Protein AF-A0A2E0STZ7-F1 (afdb_monomer_lite)

Secondary structure (DSSP, 8-state):
---------PPP---------HHHHHHHHHHHHHHHHHHHHHHHHHHHHTTTS-HHHHHHHHHHHHHHHHHHHHHHHHHHHHHHHHHHHHHHTTSSHHHHHHHHHHHHHHHHHHHHHHHHHHHHHHTSTTS--

Structure (mmCIF, N/CA/C/O backbone):
data_AF-A0A2E0STZ7-F1
#
_entry.id   AF-A0A2E0STZ7-F1
#
loop_
_atom_site.group_PDB
_atom_site.id
_atom_site.type_symbol
_atom_site.label_atom_id
_atom_site.label_alt_id
_atom_site.label_comp_id
_atom_site.label_asym_id
_atom_site.label_entity_id
_atom_site.label_seq_id
_atom_site.pdbx_PDB_ins_code
_atom_site.Cartn_x
_atom_site.Cartn_y
_atom_site.Cartn_z
_atom_site.occupancy
_atom_site.B_iso_or_equiv
_atom_site.auth_seq_id
_atom_site.auth_comp_id
_atom_site.auth_asym_id
_atom_site.auth_atom_id
_atom_site.pdbx_PDB_model_num
ATOM 1 N N . MET A 1 1 ? -25.255 16.193 69.851 1.00 45.78 1 MET A N 1
ATOM 2 C CA . MET A 1 1 ? -25.258 16.413 68.391 1.00 45.78 1 MET A CA 1
ATOM 3 C C . MET A 1 1 ? -23.811 16.471 67.949 1.00 45.78 1 MET A C 1
ATOM 5 O O . MET A 1 1 ? -23.177 17.501 68.111 1.00 45.78 1 MET A O 1
ATOM 9 N N . THR A 1 2 ? -23.259 15.335 67.537 1.00 49.09 2 THR A N 1
ATOM 10 C CA . THR A 1 2 ? -21.902 15.233 66.989 1.00 49.09 2 THR A CA 1
ATOM 11 C C . THR A 1 2 ? -22.043 15.066 65.489 1.00 49.09 2 THR A C 1
ATOM 13 O O . THR A 1 2 ? -22.609 14.075 65.033 1.00 49.09 2 THR A O 1
ATOM 16 N N . ASP A 1 3 ? -21.599 16.086 64.767 1.00 49.00 3 ASP A N 1
ATOM 17 C CA . ASP A 1 3 ? -21.554 16.148 63.315 1.00 49.00 3 ASP A CA 1
ATOM 18 C C . ASP A 1 3 ? -20.413 15.239 62.841 1.00 49.00 3 ASP A C 1
ATOM 20 O O . ASP A 1 3 ? -19.234 15.529 63.051 1.00 49.00 3 ASP A O 1
ATOM 24 N N . SER A 1 4 ? -20.760 14.060 62.331 1.00 54.31 4 SER A N 1
ATOM 25 C CA . SER A 1 4 ? -19.802 13.128 61.748 1.00 54.31 4 SER A CA 1
ATOM 26 C C . SER A 1 4 ? -19.547 13.553 60.310 1.00 54.31 4 SER A C 1
ATOM 28 O O . SER A 1 4 ? -20.304 13.205 59.405 1.00 54.31 4 SER A O 1
ATOM 30 N N . THR A 1 5 ? -18.471 14.311 60.118 1.00 53.88 5 THR A N 1
ATOM 31 C CA . THR A 1 5 ? -17.883 14.582 58.810 1.00 53.88 5 THR A CA 1
ATOM 32 C C . THR A 1 5 ? -17.401 13.269 58.207 1.00 53.88 5 THR A C 1
ATOM 34 O O . THR A 1 5 ? -16.317 12.762 58.495 1.00 53.88 5 THR A O 1
ATOM 37 N N . GLU A 1 6 ? -18.253 12.688 57.373 1.00 57.16 6 GLU A N 1
ATOM 38 C CA . GLU A 1 6 ? -17.912 11.576 56.505 1.00 57.16 6 GLU A CA 1
ATOM 39 C C . GLU A 1 6 ? -16.799 12.049 55.557 1.00 57.16 6 GLU A C 1
ATOM 41 O O . GLU A 1 6 ? -17.009 12.814 54.615 1.00 57.16 6 GLU A O 1
ATOM 46 N N . SER A 1 7 ? -15.564 11.672 55.887 1.00 52.03 7 SER A N 1
ATOM 47 C CA . SER A 1 7 ? -14.390 11.914 55.058 1.00 52.03 7 SER A CA 1
ATOM 48 C C . SER A 1 7 ? -14.530 11.078 53.791 1.00 52.03 7 SER A C 1
ATOM 50 O O . SER A 1 7 ? -14.231 9.885 53.769 1.00 52.03 7 SER A O 1
ATOM 52 N N . VAL A 1 8 ? -15.020 11.714 52.728 1.00 55.47 8 VAL A N 1
ATOM 53 C CA . VAL A 1 8 ? -15.008 11.158 51.377 1.00 55.47 8 VAL A CA 1
ATOM 54 C C . VAL A 1 8 ? -13.548 11.078 50.938 1.00 55.47 8 VAL A C 1
ATOM 56 O O . VAL A 1 8 ? -12.978 12.047 50.440 1.00 55.47 8 VAL A O 1
ATOM 59 N N . VAL A 1 9 ? -12.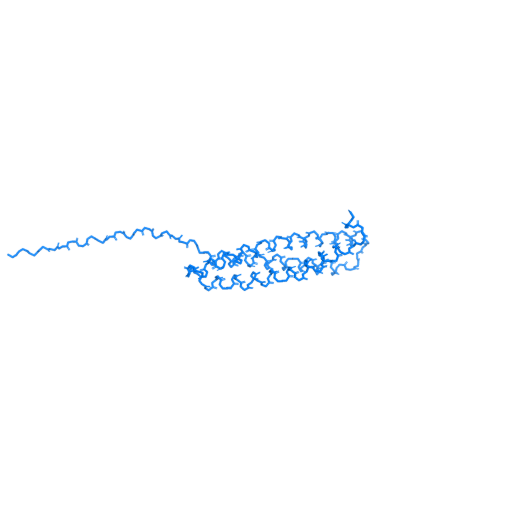915 9.928 51.165 1.00 60.50 9 VAL A N 1
ATOM 60 C CA . VAL A 1 9 ? -11.637 9.591 50.536 1.00 60.50 9 VAL A CA 1
ATOM 61 C C . VAL A 1 9 ? -11.909 9.516 49.030 1.00 60.50 9 VAL A C 1
ATOM 63 O O . VAL A 1 9 ? -12.691 8.657 48.615 1.00 60.50 9 VAL A O 1
ATOM 66 N N . PRO A 1 10 ? -11.330 10.396 48.192 1.00 50.09 10 PRO A N 1
ATOM 67 C CA . PRO A 1 10 ? -11.510 10.281 46.755 1.00 50.09 10 PRO A CA 1
ATOM 68 C C . PRO A 1 10 ? -10.905 8.947 46.317 1.00 50.09 10 PRO A C 1
ATOM 70 O O . PRO A 1 10 ? -9.713 8.698 46.507 1.00 50.09 10 PRO A O 1
ATOM 73 N N . ALA A 1 11 ? -11.752 8.067 45.781 1.00 58.97 11 ALA A N 1
ATOM 74 C CA . ALA A 1 11 ? -11.320 6.817 45.181 1.00 58.97 11 ALA A CA 1
ATOM 75 C C . ALA A 1 11 ? -10.253 7.143 44.132 1.00 58.97 11 ALA A C 1
ATOM 77 O O . ALA A 1 11 ? -10.524 7.865 43.172 1.00 58.97 11 ALA A O 1
ATOM 78 N N . ALA A 1 12 ? -9.031 6.657 44.349 1.00 55.84 12 ALA A N 1
ATOM 79 C CA . ALA A 1 12 ? -7.947 6.809 43.395 1.00 55.84 12 ALA A CA 1
ATOM 80 C C . ALA A 1 12 ? -8.416 6.260 42.041 1.00 55.84 12 ALA A C 1
ATOM 82 O O . ALA A 1 12 ? -8.731 5.072 41.934 1.00 55.84 12 ALA A O 1
ATOM 83 N N . GLU A 1 13 ? -8.505 7.132 41.030 1.00 47.88 13 GLU A N 1
ATOM 84 C CA . GLU A 1 13 ? -8.822 6.738 39.661 1.00 47.88 13 GLU A CA 1
ATOM 85 C C . GLU A 1 13 ? -7.858 5.624 39.253 1.00 47.88 13 GLU A C 1
ATOM 87 O O . GLU A 1 13 ? -6.645 5.824 39.150 1.00 47.88 13 GLU A O 1
ATOM 92 N N . ALA A 1 14 ? -8.399 4.419 39.061 1.00 54.66 14 ALA A N 1
ATOM 93 C CA . ALA A 1 14 ? -7.631 3.307 38.534 1.00 54.66 14 ALA A CA 1
ATOM 94 C C . ALA A 1 14 ? -6.961 3.773 37.232 1.00 54.66 14 ALA A C 1
ATOM 96 O O . ALA A 1 14 ? -7.638 4.402 36.410 1.00 54.66 14 ALA A O 1
ATOM 97 N N . PRO A 1 15 ? -5.660 3.489 37.017 1.00 49.72 15 PRO A N 1
ATOM 98 C CA . PRO A 1 15 ? -4.960 3.935 35.825 1.00 49.72 15 PRO A CA 1
ATOM 99 C C . PRO A 1 15 ? -5.729 3.422 34.615 1.00 49.72 15 PRO A C 1
ATOM 101 O O . PRO A 1 15 ? -5.770 2.218 34.342 1.00 49.72 15 PRO A O 1
ATOM 104 N N . THR A 1 16 ? -6.387 4.340 33.908 1.00 47.44 16 THR A N 1
ATOM 105 C CA . THR A 1 16 ? -7.094 4.023 32.678 1.00 47.44 16 THR A CA 1
ATOM 106 C C . THR A 1 16 ? -6.038 3.450 31.745 1.00 47.44 16 THR A C 1
ATOM 108 O O . THR A 1 16 ? -5.097 4.131 31.335 1.00 47.44 16 THR A O 1
ATOM 111 N N . ARG A 1 17 ? -6.111 2.138 31.479 1.00 49.75 17 ARG A N 1
ATOM 112 C CA . ARG A 1 17 ? -5.276 1.489 30.465 1.00 49.75 17 ARG A CA 1
ATOM 113 C C . ARG A 1 17 ? -5.454 2.319 29.202 1.00 49.75 17 ARG A C 1
ATOM 115 O O . ARG A 1 17 ? -6.507 2.231 28.576 1.00 49.75 17 ARG A O 1
ATOM 122 N N . LYS A 1 18 ? -4.449 3.132 28.852 1.00 49.62 18 LYS A N 1
ATOM 123 C CA . LYS A 1 18 ? -4.369 3.855 27.580 1.00 49.62 18 LYS A CA 1
ATOM 124 C C . LYS A 1 18 ? -4.583 2.814 26.488 1.00 49.62 18 LYS A C 1
ATOM 126 O O . LYS A 1 18 ? -3.656 2.079 26.144 1.00 49.62 18 LYS A O 1
ATOM 131 N N . ARG A 1 19 ? -5.816 2.703 25.986 1.00 55.78 19 ARG A N 1
ATOM 132 C CA . ARG A 1 19 ? -6.136 1.945 24.781 1.00 55.78 19 ARG A CA 1
ATOM 133 C C . ARG A 1 19 ? -5.366 2.658 23.679 1.00 55.78 19 ARG A C 1
ATOM 135 O O . ARG A 1 19 ? -5.754 3.737 23.243 1.00 55.78 19 ARG A O 1
ATOM 142 N N . ARG A 1 20 ? -4.173 2.131 23.382 1.00 59.72 20 ARG A N 1
ATOM 143 C CA . ARG A 1 20 ? -3.218 2.695 22.423 1.00 59.72 20 ARG A CA 1
ATOM 144 C C . ARG A 1 20 ? -3.984 3.015 21.142 1.00 59.72 20 ARG A C 1
ATOM 146 O O . ARG A 1 20 ? -4.771 2.185 20.702 1.00 59.72 20 ARG A O 1
ATOM 153 N N . GLY A 1 21 ? -3.821 4.232 20.626 1.00 76.81 21 GLY A N 1
ATOM 154 C CA . GLY A 1 21 ? -4.674 4.815 19.590 1.00 76.81 21 GLY A CA 1
ATOM 155 C C . GLY A 1 21 ? -4.667 4.030 18.280 1.00 76.81 21 GLY A C 1
ATOM 156 O O . GLY A 1 21 ? -3.944 4.391 17.359 1.00 76.81 21 GLY A O 1
ATOM 157 N N . LEU A 1 22 ? -5.504 2.994 18.194 1.00 79.75 22 LEU A N 1
ATOM 158 C CA . LEU A 1 22 ? -5.637 2.107 17.036 1.00 79.75 22 LEU A CA 1
ATOM 159 C C . LEU A 1 22 ? -5.938 2.889 15.752 1.00 79.75 22 LEU A C 1
ATOM 161 O O . LEU A 1 22 ? -5.317 2.622 14.729 1.00 79.75 22 LEU A O 1
ATOM 165 N N . GLY A 1 23 ? -6.806 3.907 15.826 1.00 78.56 23 GLY A N 1
ATOM 166 C CA . GLY A 1 23 ? -7.095 4.783 14.688 1.00 78.56 23 GLY A CA 1
ATOM 167 C C . GLY A 1 23 ? -5.896 5.620 14.227 1.00 78.56 23 GLY A C 1
ATOM 168 O O . GLY A 1 23 ? -5.766 5.908 13.045 1.00 78.56 23 GLY A O 1
ATOM 169 N N . ILE A 1 24 ? -4.982 5.987 15.131 1.00 85.50 24 ILE A N 1
ATOM 170 C CA . ILE A 1 24 ? -3.742 6.687 14.756 1.00 85.50 24 ILE A CA 1
ATOM 171 C C . ILE A 1 24 ? -2.773 5.698 14.104 1.00 85.50 24 ILE A C 1
ATOM 173 O O . ILE A 1 24 ? -2.166 6.016 13.088 1.00 85.50 24 ILE A O 1
ATOM 177 N N . THR A 1 25 ? -2.641 4.488 14.652 1.00 86.56 25 THR A N 1
ATOM 178 C CA . THR A 1 25 ? -1.776 3.453 14.071 1.00 86.56 25 THR A CA 1
ATOM 179 C C . THR A 1 25 ? -2.230 3.061 12.667 1.00 86.56 25 THR A C 1
ATOM 181 O O . THR A 1 25 ? -1.388 2.957 11.779 1.00 86.56 25 THR A O 1
ATOM 184 N N . SER A 1 26 ? -3.538 2.903 12.435 1.00 88.88 26 SER A N 1
ATOM 185 C CA . SER A 1 26 ? -4.057 2.627 11.092 1.00 88.88 26 SER A CA 1
ATOM 186 C C . SER A 1 26 ? -3.749 3.762 10.116 1.00 88.88 26 SER A C 1
ATOM 188 O O . SER A 1 26 ? -3.291 3.501 9.006 1.00 88.88 26 SER A O 1
ATOM 190 N N . LEU A 1 27 ? -3.923 5.017 10.539 1.00 87.25 27 LEU A N 1
ATOM 191 C CA . LEU A 1 27 ? -3.588 6.184 9.727 1.00 87.25 27 LEU A CA 1
ATOM 192 C C . LEU A 1 27 ? -2.099 6.225 9.362 1.00 87.25 27 LEU A C 1
ATOM 194 O O . LEU A 1 27 ? -1.764 6.435 8.201 1.00 87.25 27 LEU A O 1
ATOM 198 N N . VAL A 1 28 ? -1.207 5.994 10.329 1.00 90.19 28 VAL A N 1
ATOM 199 C CA . VAL A 1 28 ? 0.245 5.981 10.089 1.00 90.19 28 VAL A CA 1
ATOM 200 C C . VAL A 1 28 ? 0.622 4.900 9.080 1.00 90.19 28 VAL A C 1
ATOM 202 O O . VAL A 1 28 ? 1.385 5.174 8.159 1.00 90.19 28 VAL A O 1
ATOM 205 N N . LEU A 1 29 ? 0.068 3.692 9.209 1.00 90.19 29 LEU A N 1
ATOM 206 C CA . LEU A 1 29 ? 0.334 2.609 8.260 1.00 90.19 29 LEU A CA 1
ATOM 207 C C . LEU A 1 29 ? -0.184 2.934 6.854 1.00 90.19 29 LEU A C 1
ATOM 209 O O . LEU A 1 29 ? 0.512 2.667 5.879 1.00 90.19 29 LEU A O 1
ATOM 213 N N . ALA A 1 30 ? -1.359 3.559 6.746 1.00 87.50 30 ALA A N 1
ATOM 214 C CA . ALA A 1 30 ? -1.891 3.997 5.460 1.00 87.50 30 ALA A CA 1
ATOM 215 C C . ALA A 1 30 ? -1.005 5.077 4.813 1.00 87.50 30 ALA A C 1
ATOM 217 O O . ALA A 1 30 ? -0.724 5.005 3.621 1.00 87.50 30 ALA A O 1
ATOM 218 N N . ILE A 1 31 ? -0.504 6.038 5.599 1.00 90.25 31 ILE A N 1
ATOM 219 C CA . ILE A 1 31 ? 0.442 7.056 5.118 1.00 90.25 31 ILE A CA 1
ATOM 220 C C . ILE A 1 31 ? 1.751 6.406 4.660 1.00 90.25 31 ILE A C 1
ATOM 222 O O . ILE A 1 31 ? 2.254 6.754 3.597 1.00 90.25 31 ILE A O 1
ATOM 226 N N . LEU A 1 32 ? 2.296 5.453 5.421 1.00 90.88 32 LEU A N 1
ATOM 227 C CA . LEU A 1 32 ? 3.515 4.736 5.032 1.00 90.88 32 LEU A CA 1
ATOM 228 C C . LEU A 1 32 ? 3.341 3.984 3.709 1.00 90.88 32 LEU A C 1
ATOM 230 O O . LEU A 1 32 ? 4.252 4.007 2.886 1.00 90.88 32 LEU A O 1
ATOM 234 N N . ALA A 1 33 ? 2.176 3.373 3.483 1.00 89.12 33 ALA A N 1
ATOM 235 C CA . ALA A 1 33 ? 1.871 2.719 2.215 1.00 89.12 33 ALA A CA 1
ATOM 236 C C . ALA A 1 33 ? 1.863 3.727 1.048 1.00 89.12 33 ALA A C 1
ATOM 238 O O . ALA A 1 33 ? 2.541 3.511 0.048 1.00 89.12 33 ALA A O 1
ATOM 239 N N . VAL A 1 34 ? 1.207 4.882 1.219 1.00 90.94 34 VAL A N 1
ATOM 240 C CA . VAL A 1 34 ? 1.198 5.965 0.214 1.00 90.94 34 VAL A CA 1
ATOM 241 C C . VAL A 1 34 ? 2.603 6.525 -0.043 1.00 90.94 34 VAL A C 1
ATOM 243 O O . VAL A 1 34 ? 2.956 6.831 -1.180 1.00 90.94 34 VAL A O 1
ATOM 246 N N . LEU A 1 35 ? 3.428 6.663 0.996 1.00 90.69 35 LEU A N 1
ATOM 247 C CA . LEU A 1 35 ? 4.813 7.114 0.844 1.00 90.69 35 LEU A CA 1
ATOM 248 C C . LEU A 1 35 ? 5.662 6.101 0.066 1.00 90.69 35 LEU A C 1
ATOM 250 O O . LEU A 1 35 ? 6.504 6.515 -0.728 1.00 90.69 35 LEU A O 1
ATOM 254 N N . GLY A 1 36 ? 5.426 4.800 0.251 1.00 86.81 36 GLY A N 1
ATOM 255 C CA . GLY A 1 36 ? 6.052 3.749 -0.556 1.00 86.81 36 GLY A CA 1
ATOM 256 C C . GLY A 1 36 ? 5.726 3.888 -2.047 1.00 86.81 36 GLY A C 1
ATOM 257 O O . GLY A 1 36 ? 6.632 3.850 -2.886 1.00 86.81 36 GLY A O 1
ATOM 258 N N . ASP A 1 37 ? 4.459 4.149 -2.374 1.00 86.19 37 ASP A N 1
ATOM 259 C CA . ASP A 1 37 ? 4.028 4.415 -3.753 1.00 86.19 37 ASP A CA 1
ATOM 260 C C . ASP A 1 37 ? 4.706 5.665 -4.316 1.00 86.19 37 ASP A C 1
ATOM 262 O O . ASP A 1 37 ? 5.232 5.651 -5.430 1.00 86.19 37 ASP A O 1
ATOM 266 N N . LEU A 1 38 ? 4.767 6.740 -3.526 1.00 88.31 38 LEU A N 1
ATOM 267 C CA . LEU A 1 38 ? 5.399 7.986 -3.945 1.00 88.31 38 LEU A CA 1
ATOM 268 C C . LEU A 1 38 ? 6.893 7.802 -4.242 1.00 88.31 38 LEU A C 1
ATOM 270 O O . LEU A 1 38 ? 7.371 8.294 -5.261 1.00 88.31 38 LEU A O 1
ATOM 274 N N . ILE A 1 39 ? 7.624 7.065 -3.399 1.00 86.44 39 ILE A N 1
ATOM 275 C CA . ILE A 1 39 ? 9.040 6.740 -3.640 1.00 86.44 39 ILE A CA 1
ATOM 276 C C . ILE A 1 39 ? 9.195 6.000 -4.971 1.00 86.44 39 ILE A C 1
ATOM 278 O O . ILE A 1 39 ? 10.080 6.332 -5.758 1.00 86.44 39 ILE A O 1
ATOM 282 N N . THR A 1 40 ? 8.312 5.044 -5.252 1.00 85.88 40 THR A N 1
ATOM 283 C CA . THR A 1 40 ? 8.328 4.278 -6.505 1.00 85.88 40 THR A CA 1
ATOM 284 C C . THR A 1 40 ? 8.088 5.169 -7.717 1.00 85.88 40 THR A C 1
ATOM 286 O O . THR A 1 40 ? 8.786 5.037 -8.720 1.00 85.88 40 THR A O 1
ATOM 289 N N . ILE A 1 41 ? 7.157 6.123 -7.618 1.00 85.44 41 ILE A N 1
ATOM 290 C CA . ILE A 1 41 ? 6.903 7.118 -8.667 1.00 85.44 41 ILE A CA 1
ATOM 291 C C . ILE A 1 41 ? 8.141 7.990 -8.895 1.00 85.44 41 ILE A C 1
ATOM 293 O O . ILE A 1 41 ? 8.528 8.210 -10.041 1.00 85.44 41 ILE A O 1
ATOM 297 N N . VAL A 1 42 ? 8.797 8.460 -7.828 1.00 86.31 42 VAL A N 1
ATOM 298 C CA . VAL A 1 42 ? 10.031 9.249 -7.958 1.00 86.31 42 VAL A CA 1
ATOM 299 C C . VAL A 1 42 ? 11.128 8.432 -8.638 1.00 86.31 42 VAL A C 1
ATOM 301 O O . VAL A 1 42 ? 11.738 8.930 -9.579 1.00 86.31 42 VAL A O 1
ATOM 304 N N . VAL A 1 43 ? 11.341 7.177 -8.223 1.00 83.31 43 VAL A N 1
ATOM 305 C CA . VAL A 1 43 ? 12.323 6.271 -8.8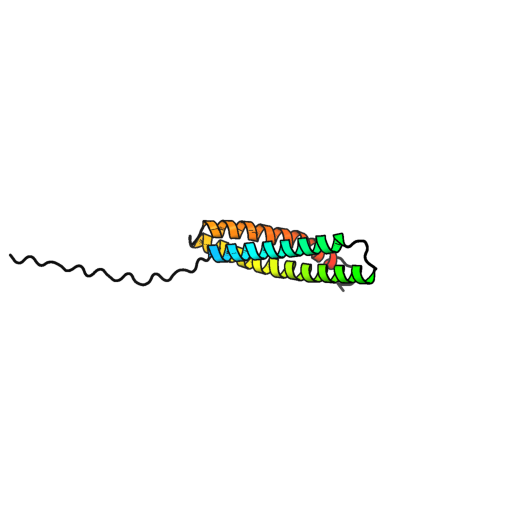47 1.00 83.31 43 VAL A CA 1
ATOM 306 C C . VAL A 1 43 ? 11.989 6.029 -10.320 1.00 83.31 43 VAL A C 1
ATOM 308 O O . VAL A 1 43 ? 12.896 5.992 -11.149 1.00 83.31 43 VAL A O 1
ATOM 311 N N . ALA A 1 44 ? 10.705 5.913 -10.672 1.00 81.25 44 ALA A N 1
ATOM 312 C CA . ALA A 1 44 ? 10.268 5.808 -12.061 1.00 81.25 44 ALA A CA 1
ATOM 313 C C . ALA A 1 44 ? 10.707 7.039 -12.860 1.00 81.25 44 ALA A C 1
ATOM 315 O O . ALA A 1 44 ? 11.407 6.919 -13.863 1.00 81.25 44 ALA A O 1
ATOM 316 N N . ILE A 1 45 ? 10.331 8.232 -12.390 1.00 82.75 45 ILE A N 1
ATOM 317 C CA . ILE A 1 45 ? 10.592 9.496 -13.084 1.00 82.75 45 ILE A CA 1
ATOM 318 C C . ILE A 1 45 ? 12.094 9.723 -13.245 1.00 82.75 45 ILE A C 1
ATOM 320 O O . ILE A 1 45 ? 12.527 10.096 -14.330 1.00 82.75 45 ILE A O 1
ATOM 324 N N . THR A 1 46 ? 12.900 9.482 -12.209 1.00 80.94 46 THR A N 1
ATOM 325 C CA . THR A 1 46 ? 14.356 9.660 -12.297 1.00 80.94 46 THR A CA 1
ATOM 326 C C . THR A 1 46 ? 15.003 8.645 -13.237 1.00 80.94 46 THR A C 1
ATOM 328 O O . THR A 1 46 ? 15.918 9.003 -13.981 1.00 80.94 46 THR A O 1
ATOM 331 N N . SER A 1 47 ? 14.492 7.411 -13.278 1.00 73.38 47 SER A N 1
ATOM 332 C CA . SER A 1 47 ? 14.960 6.386 -14.217 1.00 73.38 47 SER A CA 1
ATOM 333 C C . SER A 1 47 ? 14.663 6.776 -15.668 1.00 73.38 47 SER A C 1
ATOM 335 O O . SER A 1 47 ? 15.534 6.649 -16.523 1.00 73.38 47 SER A O 1
ATOM 337 N N . PHE A 1 48 ? 13.474 7.323 -15.943 1.00 69.00 48 PHE A N 1
ATOM 338 C CA . PHE A 1 48 ? 13.094 7.788 -17.281 1.00 69.00 48 PHE A CA 1
ATOM 339 C C . PHE A 1 48 ? 13.730 9.133 -17.660 1.00 69.00 48 PHE A C 1
ATOM 341 O O . PHE A 1 48 ? 14.079 9.333 -18.811 1.00 69.00 48 PHE A O 1
ATOM 348 N N . ALA A 1 49 ? 13.967 10.060 -16.732 1.00 71.62 49 ALA A N 1
ATOM 349 C CA . ALA A 1 49 ? 14.657 11.319 -17.043 1.00 71.62 49 ALA A CA 1
ATOM 350 C C . ALA A 1 49 ? 16.102 11.107 -17.544 1.00 71.62 49 ALA A C 1
ATOM 352 O O . ALA A 1 49 ? 16.688 11.998 -18.153 1.00 71.62 49 ALA A O 1
ATOM 353 N N . SER A 1 50 ? 16.658 9.914 -17.331 1.00 65.31 50 SER A N 1
ATOM 354 C CA . SER A 1 50 ? 18.015 9.523 -17.713 1.00 65.31 50 SER A CA 1
ATOM 355 C C . SER A 1 50 ? 18.106 8.951 -19.142 1.00 65.31 50 SER A C 1
ATOM 357 O O . SER A 1 50 ? 18.964 8.117 -19.401 1.00 65.31 50 SER A O 1
ATOM 359 N N . PHE A 1 51 ? 17.234 9.346 -20.078 1.00 59.09 51 PHE A N 1
ATOM 360 C CA . PHE A 1 51 ? 17.074 8.691 -21.395 1.00 59.09 51 PHE A CA 1
ATOM 361 C C . PHE A 1 51 ? 18.281 8.756 -22.360 1.00 59.09 51 PHE A C 1
ATOM 363 O O . PHE A 1 51 ? 18.209 8.167 -23.434 1.00 59.09 51 PHE A O 1
ATOM 370 N N . ASP A 1 52 ? 19.383 9.409 -21.987 1.00 66.38 52 ASP A N 1
ATOM 371 C CA . ASP A 1 52 ? 20.613 9.525 -22.795 1.00 66.38 52 ASP A CA 1
ATOM 372 C C . ASP A 1 52 ? 21.747 8.607 -22.286 1.00 66.38 52 ASP A C 1
ATOM 374 O O . ASP A 1 52 ? 22.928 8.942 -22.314 1.00 66.38 52 ASP A O 1
ATOM 378 N N . GLN A 1 53 ? 21.380 7.463 -21.707 1.00 66.44 53 GLN A N 1
ATOM 379 C CA . GLN A 1 53 ? 22.303 6.511 -21.084 1.00 66.44 53 GLN A CA 1
ATOM 380 C C . GLN A 1 53 ? 22.587 5.318 -22.007 1.00 66.44 53 GLN A C 1
ATOM 382 O O . GLN A 1 53 ? 21.694 4.833 -22.705 1.00 66.44 53 GLN A O 1
ATOM 387 N N . ASP A 1 54 ? 23.811 4.784 -21.943 1.00 80.94 54 ASP A N 1
ATOM 388 C CA . ASP A 1 54 ? 24.181 3.535 -22.617 1.00 80.94 54 ASP A CA 1
ATOM 389 C C . ASP A 1 54 ? 23.240 2.377 -22.230 1.00 80.94 54 ASP A C 1
ATOM 391 O O . ASP A 1 54 ? 22.742 2.303 -21.100 1.00 80.94 54 ASP A O 1
ATOM 395 N N . LEU A 1 55 ? 23.048 1.419 -23.150 1.00 74.88 55 LEU A N 1
ATOM 396 C CA . LEU A 1 55 ? 22.151 0.260 -22.985 1.00 74.88 55 LEU A CA 1
ATOM 397 C C . LEU A 1 55 ? 22.330 -0.453 -21.633 1.00 74.88 55 LEU A C 1
ATOM 399 O O . LEU A 1 55 ? 21.347 -0.795 -20.981 1.00 74.88 55 LEU A O 1
ATOM 403 N N . THR A 1 56 ? 23.571 -0.641 -21.179 1.00 79.44 56 THR A N 1
ATOM 404 C CA . THR A 1 56 ? 23.885 -1.293 -19.896 1.00 79.44 56 THR A CA 1
ATOM 405 C C . THR A 1 56 ? 23.305 -0.535 -18.702 1.00 79.44 56 THR A C 1
ATOM 407 O O . THR A 1 56 ? 22.738 -1.147 -17.795 1.00 79.44 56 THR A O 1
ATOM 410 N N . THR A 1 57 ? 23.401 0.794 -18.702 1.00 78.50 57 THR A N 1
ATOM 411 C CA . THR A 1 57 ? 22.875 1.626 -17.617 1.00 78.50 57 THR A CA 1
ATOM 412 C C . THR A 1 57 ? 21.354 1.715 -17.686 1.00 78.50 57 THR A C 1
ATOM 414 O O . THR A 1 57 ? 20.697 1.654 -16.648 1.00 78.50 57 THR A O 1
ATOM 417 N N . ALA A 1 58 ? 20.775 1.750 -18.890 1.00 74.94 58 ALA A N 1
ATOM 418 C CA . ALA A 1 58 ? 19.327 1.698 -19.081 1.00 74.94 58 ALA A CA 1
ATOM 419 C C . ALA A 1 58 ? 18.714 0.395 -18.528 1.00 74.94 58 ALA A C 1
ATOM 421 O O . ALA A 1 58 ? 17.730 0.441 -17.787 1.00 74.94 58 ALA A O 1
ATOM 422 N N . PHE A 1 59 ? 19.323 -0.766 -18.803 1.00 79.12 59 PHE A N 1
ATOM 423 C CA . PHE A 1 59 ? 18.888 -2.043 -18.219 1.00 79.12 59 PHE A CA 1
ATOM 424 C C . PHE A 1 59 ? 19.088 -2.095 -16.700 1.00 79.12 59 PHE A C 1
ATOM 426 O O . PHE A 1 59 ? 18.230 -2.621 -15.990 1.00 79.12 59 PHE A O 1
ATOM 433 N N . GLY A 1 60 ? 20.182 -1.524 -16.187 1.00 81.25 60 GLY A N 1
ATOM 434 C CA . GLY A 1 60 ? 20.425 -1.409 -14.748 1.00 81.25 60 GLY A CA 1
ATOM 435 C C . GLY A 1 60 ? 19.351 -0.582 -14.034 1.00 81.25 60 GLY A C 1
ATOM 436 O O . GLY A 1 60 ? 18.787 -1.034 -13.039 1.00 81.25 60 GLY A O 1
ATOM 437 N N . LEU A 1 61 ? 19.008 0.593 -14.571 1.00 79.50 61 LEU A N 1
ATOM 438 C CA . LEU A 1 61 ? 17.947 1.455 -14.039 1.00 79.50 61 LEU A CA 1
ATOM 439 C C . LEU A 1 61 ? 16.574 0.783 -14.120 1.00 79.50 61 LEU A C 1
ATOM 441 O O . LEU A 1 61 ? 15.808 0.844 -13.160 1.00 79.50 61 LEU A O 1
ATOM 445 N N . LEU A 1 62 ? 16.285 0.073 -15.214 1.00 80.88 62 LEU A N 1
ATOM 446 C CA . LEU A 1 62 ? 15.054 -0.704 -15.343 1.00 80.88 62 LEU A CA 1
ATOM 447 C C . LEU A 1 62 ? 14.967 -1.810 -14.281 1.00 80.88 62 LEU A C 1
ATOM 449 O O . LEU A 1 62 ? 13.916 -1.990 -13.672 1.00 80.88 62 LEU A O 1
ATOM 453 N N . ALA A 1 63 ? 16.061 -2.525 -14.008 1.00 81.69 63 ALA A N 1
ATOM 454 C CA . ALA A 1 63 ? 16.097 -3.554 -12.968 1.00 81.69 63 ALA A CA 1
ATOM 455 C C . ALA A 1 63 ? 15.907 -2.964 -11.556 1.00 81.69 63 ALA A C 1
ATOM 457 O O . ALA A 1 63 ? 15.193 -3.540 -10.729 1.00 81.69 63 ALA A O 1
ATOM 458 N N . VAL A 1 64 ? 16.490 -1.793 -11.281 1.00 83.50 64 VAL A N 1
ATOM 459 C CA . VAL A 1 64 ? 16.264 -1.056 -10.025 1.00 83.50 64 VAL A CA 1
ATOM 460 C C . VAL A 1 64 ? 14.804 -0.623 -9.911 1.00 83.50 64 VAL A C 1
ATOM 462 O O . VAL A 1 64 ? 14.172 -0.862 -8.887 1.00 83.50 64 VAL A O 1
ATOM 465 N N . PHE A 1 65 ? 14.231 -0.058 -10.971 1.00 82.88 65 PHE A N 1
ATOM 466 C CA . PHE A 1 65 ? 12.827 0.335 -10.994 1.00 82.88 65 PHE A CA 1
ATOM 467 C C . PHE A 1 65 ? 11.889 -0.857 -10.755 1.00 82.88 65 PHE A C 1
ATOM 469 O O . PHE A 1 65 ? 10.999 -0.776 -9.912 1.00 82.88 65 PHE A O 1
ATOM 476 N N . LEU A 1 66 ? 12.117 -1.984 -11.434 1.00 83.06 66 LEU A N 1
ATOM 477 C CA . LEU A 1 66 ? 11.303 -3.190 -11.272 1.00 83.06 66 LEU A CA 1
ATOM 478 C C . LEU A 1 66 ? 11.425 -3.793 -9.867 1.00 83.06 66 LEU A C 1
ATOM 480 O O . LEU A 1 66 ? 10.424 -4.239 -9.312 1.00 83.06 66 LEU A O 1
ATOM 484 N N . SER A 1 67 ? 12.619 -3.791 -9.271 1.00 83.19 67 SER A N 1
ATOM 485 C CA . SER A 1 67 ? 12.831 -4.329 -7.920 1.00 83.19 67 SER A CA 1
ATOM 486 C C . SER A 1 67 ? 12.237 -3.435 -6.831 1.00 83.19 67 SER A C 1
ATOM 488 O O . SER A 1 67 ? 11.497 -3.929 -5.979 1.00 83.19 67 SER A O 1
ATOM 490 N N . VAL A 1 68 ? 12.487 -2.123 -6.877 1.00 83.94 68 VAL A N 1
ATOM 491 C CA . VAL A 1 68 ? 11.880 -1.152 -5.951 1.00 83.94 68 VAL A CA 1
ATOM 492 C C . VAL A 1 68 ? 10.363 -1.152 -6.113 1.00 83.94 68 VAL A C 1
ATOM 494 O O . VAL A 1 68 ? 9.646 -1.221 -5.117 1.00 83.94 68 VAL A O 1
ATOM 497 N N . GLY A 1 69 ? 9.883 -1.165 -7.359 1.00 82.00 69 GLY A N 1
ATOM 498 C CA . GLY A 1 69 ? 8.466 -1.252 -7.681 1.00 82.00 69 GLY A CA 1
ATOM 499 C C . GLY A 1 69 ? 7.823 -2.514 -7.123 1.00 82.00 69 GLY A C 1
ATOM 500 O O . GLY A 1 69 ? 6.812 -2.414 -6.443 1.00 82.00 69 GLY A O 1
ATOM 501 N N . ALA A 1 70 ? 8.422 -3.692 -7.308 1.00 82.25 70 ALA A N 1
ATOM 502 C CA . ALA A 1 70 ? 7.889 -4.939 -6.759 1.00 82.25 70 ALA A CA 1
ATOM 503 C C . ALA A 1 70 ? 7.826 -4.934 -5.220 1.00 82.25 70 ALA A C 1
ATOM 505 O O . ALA A 1 70 ? 6.839 -5.395 -4.643 1.00 82.25 70 ALA A O 1
ATOM 506 N N . ILE A 1 71 ? 8.849 -4.392 -4.549 1.00 85.00 71 ILE A N 1
ATOM 507 C CA . ILE A 1 71 ? 8.884 -4.290 -3.082 1.00 85.00 71 ILE A CA 1
ATOM 508 C C . ILE A 1 71 ? 7.817 -3.320 -2.580 1.00 85.00 71 ILE A C 1
ATOM 510 O O . ILE A 1 71 ? 7.092 -3.653 -1.643 1.00 85.00 71 ILE A O 1
ATOM 514 N N . ALA A 1 72 ? 7.708 -2.139 -3.188 1.00 85.81 72 ALA A N 1
ATOM 515 C CA . ALA A 1 72 ? 6.701 -1.157 -2.816 1.00 85.81 72 ALA A CA 1
ATOM 516 C C . ALA A 1 72 ? 5.291 -1.688 -3.063 1.00 85.81 72 ALA A C 1
ATOM 518 O O . ALA A 1 72 ? 4.419 -1.493 -2.229 1.00 85.81 72 ALA A O 1
ATOM 519 N N . LEU A 1 73 ? 5.101 -2.448 -4.140 1.00 83.56 73 LEU A N 1
ATOM 520 C CA . LEU A 1 73 ? 3.811 -3.007 -4.499 1.00 83.56 73 LEU A CA 1
ATOM 521 C C . LEU A 1 73 ? 3.387 -4.114 -3.512 1.00 83.56 73 LEU A C 1
ATOM 523 O O . LEU A 1 73 ? 2.297 -4.095 -2.948 1.00 83.56 73 LEU A O 1
ATOM 527 N N . ILE A 1 74 ? 4.260 -5.073 -3.202 1.00 85.56 74 ILE A N 1
ATOM 528 C CA . ILE A 1 74 ? 3.917 -6.133 -2.237 1.00 85.56 74 ILE A CA 1
ATOM 529 C C . ILE A 1 74 ? 3.861 -5.576 -0.805 1.00 85.56 74 ILE A C 1
ATOM 531 O O . ILE A 1 74 ? 2.913 -5.839 -0.062 1.00 85.56 74 ILE A O 1
ATOM 535 N N . GLY A 1 75 ? 4.863 -4.791 -0.406 1.00 86.06 75 GLY A N 1
ATOM 536 C CA . GLY A 1 75 ? 4.958 -4.206 0.930 1.00 86.06 75 GLY A CA 1
ATOM 537 C C . GLY A 1 75 ? 3.855 -3.186 1.208 1.00 86.06 75 GLY A C 1
ATOM 538 O O . GLY A 1 75 ? 3.245 -3.222 2.278 1.00 86.06 75 GLY A O 1
ATOM 539 N N . GLY A 1 76 ? 3.554 -2.325 0.235 1.00 86.56 76 GLY A N 1
ATOM 540 C CA . GLY A 1 76 ? 2.475 -1.340 0.274 1.00 86.56 76 GLY A CA 1
ATOM 541 C C . GLY A 1 76 ? 1.107 -1.999 0.395 1.00 86.56 76 GLY A C 1
ATOM 542 O O . GLY A 1 76 ? 0.327 -1.601 1.259 1.00 86.56 76 GLY A O 1
ATOM 543 N N . LEU A 1 77 ? 0.850 -3.076 -0.357 1.00 89.19 77 LEU A N 1
ATOM 544 C CA . LEU A 1 77 ? -0.390 -3.848 -0.240 1.00 89.19 77 LEU A CA 1
ATOM 545 C C . LEU A 1 77 ? -0.563 -4.472 1.154 1.00 89.19 77 LEU A C 1
ATOM 547 O O . LEU A 1 77 ? -1.654 -4.410 1.722 1.00 89.19 77 LEU A O 1
ATOM 551 N N . ILE A 1 78 ? 0.499 -5.043 1.733 1.00 90.19 78 ILE A N 1
ATOM 552 C CA . ILE A 1 78 ? 0.455 -5.622 3.087 1.00 90.19 78 ILE A CA 1
ATOM 553 C C . ILE A 1 78 ? 0.197 -4.528 4.132 1.00 90.19 78 ILE A C 1
ATOM 555 O O . ILE A 1 78 ? -0.691 -4.674 4.975 1.00 90.19 78 ILE A O 1
ATOM 559 N N . LEU A 1 79 ? 0.941 -3.419 4.067 1.00 90.38 79 LEU A N 1
ATOM 560 C CA . LEU A 1 79 ? 0.777 -2.271 4.963 1.00 90.38 79 LEU A CA 1
ATOM 561 C C . LEU A 1 79 ? -0.637 -1.690 4.875 1.00 90.38 79 LEU A C 1
ATOM 563 O O . LEU A 1 79 ? -1.271 -1.465 5.907 1.00 90.38 79 LEU A O 1
ATOM 567 N N . ALA A 1 80 ? -1.151 -1.502 3.659 1.00 87.62 80 ALA A N 1
ATOM 568 C CA . ALA A 1 80 ? -2.500 -1.017 3.419 1.00 87.62 80 ALA A CA 1
ATOM 569 C C . ALA A 1 80 ? -3.557 -2.010 3.926 1.00 87.62 80 ALA A C 1
ATOM 571 O O . ALA A 1 80 ? -4.512 -1.598 4.577 1.00 87.62 80 ALA A O 1
ATOM 572 N N . GLY A 1 81 ? -3.366 -3.317 3.734 1.00 89.81 81 GLY A N 1
ATOM 573 C CA . GLY A 1 81 ? -4.259 -4.344 4.276 1.00 89.81 81 GLY A CA 1
ATOM 574 C C . GLY A 1 81 ? -4.345 -4.308 5.806 1.00 89.81 81 GLY A C 1
ATOM 575 O O . GLY A 1 81 ? -5.439 -4.301 6.371 1.00 89.81 81 GLY A O 1
ATOM 576 N N . ILE 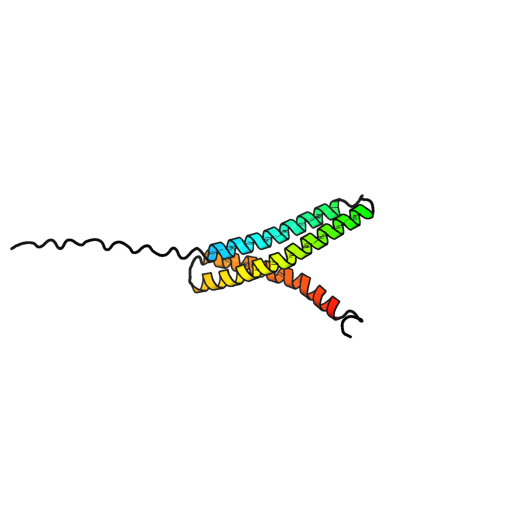A 1 82 ? -3.203 -4.208 6.493 1.00 90.81 82 ILE A N 1
ATOM 577 C CA . ILE A 1 82 ? -3.163 -4.084 7.960 1.00 90.81 82 ILE A CA 1
ATOM 578 C C . ILE A 1 82 ? -3.808 -2.765 8.405 1.00 90.81 82 ILE A C 1
ATOM 5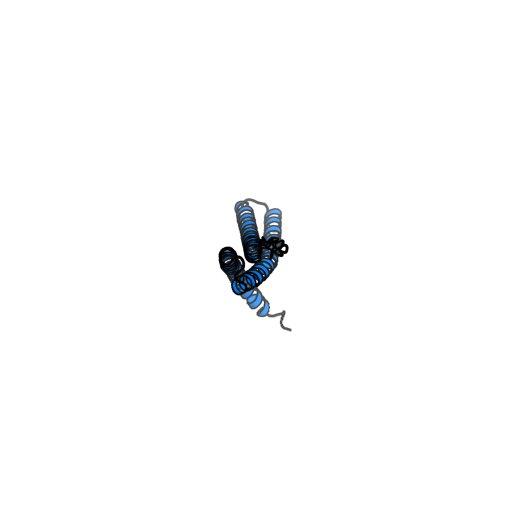80 O O . ILE A 1 82 ? -4.596 -2.752 9.354 1.00 90.81 82 ILE A O 1
ATOM 584 N N . ALA A 1 83 ? -3.509 -1.660 7.716 1.00 89.81 83 ALA A N 1
ATOM 585 C CA . ALA A 1 83 ? -4.107 -0.356 7.986 1.00 89.81 83 ALA A CA 1
ATOM 586 C C . ALA A 1 83 ? -5.637 -0.398 7.864 1.00 89.81 83 ALA A C 1
ATOM 588 O O . ALA A 1 83 ? -6.329 0.115 8.744 1.00 89.81 83 ALA A O 1
ATOM 589 N N . LEU A 1 84 ? -6.161 -1.063 6.832 1.00 91.38 84 LEU A N 1
ATOM 590 C CA . LEU A 1 84 ? -7.593 -1.221 6.593 1.00 91.38 84 LEU A CA 1
ATOM 591 C C . LEU A 1 84 ? -8.266 -1.990 7.738 1.00 91.38 84 LEU A C 1
ATOM 593 O O . LEU A 1 84 ? -9.267 -1.531 8.289 1.00 91.38 84 LEU A O 1
ATOM 597 N N . ILE A 1 85 ? -7.683 -3.118 8.156 1.00 91.31 85 ILE A N 1
ATOM 598 C CA . ILE A 1 85 ? -8.202 -3.929 9.269 1.00 91.31 85 ILE A CA 1
ATOM 599 C C . ILE A 1 85 ? -8.206 -3.121 10.571 1.00 91.31 85 ILE A C 1
ATOM 601 O O . ILE A 1 85 ? -9.219 -3.071 11.273 1.00 91.31 85 ILE A O 1
ATOM 605 N N . LEU A 1 86 ? -7.095 -2.452 10.894 1.00 88.44 86 LEU A N 1
ATOM 606 C CA . LEU A 1 86 ? -6.991 -1.640 12.107 1.00 88.44 86 LEU A CA 1
ATOM 607 C C . LEU A 1 86 ? -7.952 -0.450 12.089 1.00 88.44 86 LEU A C 1
ATOM 609 O O . LEU A 1 86 ? -8.513 -0.112 13.130 1.00 88.44 86 LEU A O 1
ATOM 613 N N . ALA A 1 87 ? -8.175 0.160 10.924 1.00 85.31 87 ALA A N 1
ATOM 614 C CA . ALA A 1 87 ? -9.141 1.232 10.764 1.00 85.31 87 ALA A CA 1
ATOM 615 C C . ALA A 1 87 ? -10.571 0.744 11.030 1.00 85.31 87 ALA A C 1
ATOM 617 O O . ALA A 1 87 ? -11.287 1.373 11.805 1.00 85.31 87 ALA A O 1
ATOM 618 N N . ILE A 1 88 ? -10.968 -0.406 10.476 1.00 89.06 88 ILE A N 1
ATOM 619 C CA . ILE A 1 88 ? -12.285 -1.009 10.731 1.00 89.06 88 ILE A CA 1
ATOM 620 C C . ILE A 1 88 ? -12.463 -1.306 12.225 1.00 89.06 88 ILE A C 1
ATOM 622 O O . ILE A 1 88 ? -13.466 -0.913 12.818 1.00 89.06 88 ILE A O 1
ATOM 626 N N . ILE A 1 89 ? -11.470 -1.932 12.865 1.00 87.19 89 ILE A N 1
ATOM 627 C CA . ILE A 1 89 ? -11.511 -2.234 14.304 1.00 87.19 89 ILE A CA 1
ATOM 628 C C . ILE A 1 89 ? -11.627 -0.944 15.132 1.00 87.19 89 ILE A C 1
ATOM 630 O O . ILE A 1 89 ? -12.421 -0.875 16.069 1.00 87.19 89 ILE A O 1
ATOM 634 N N . ALA A 1 90 ? -10.864 0.094 14.786 1.00 85.12 90 ALA A N 1
ATOM 635 C CA . ALA A 1 90 ? -10.900 1.376 15.485 1.00 85.12 90 ALA A CA 1
ATOM 636 C C . ALA A 1 90 ? -12.253 2.095 15.338 1.00 85.12 90 ALA A C 1
ATOM 638 O O . ALA A 1 90 ? -12.712 2.712 16.301 1.00 85.12 90 ALA A O 1
ATOM 639 N N . LEU A 1 91 ? -12.909 1.976 14.177 1.00 85.69 91 LEU A N 1
ATOM 640 C CA . LEU A 1 91 ? -14.259 2.497 13.947 1.00 85.69 91 LEU A CA 1
ATOM 641 C C . LEU A 1 91 ? -15.315 1.749 14.769 1.00 85.69 91 LEU A C 1
ATOM 643 O O . LEU A 1 91 ? -16.177 2.394 15.353 1.00 85.69 91 LEU A O 1
ATOM 647 N N . ILE A 1 92 ? -15.224 0.418 14.869 1.00 88.00 92 ILE A N 1
ATOM 648 C CA . ILE A 1 92 ? -16.159 -0.402 15.663 1.00 88.00 92 ILE A CA 1
ATOM 649 C C . ILE A 1 92 ? -16.054 -0.084 17.163 1.00 88.00 92 ILE A C 1
ATOM 651 O O . ILE A 1 92 ? -17.052 -0.100 17.875 1.00 88.00 92 ILE A O 1
ATOM 655 N N . ILE A 1 93 ? -14.845 0.201 17.657 1.00 86.50 93 ILE A N 1
ATOM 656 C CA . ILE A 1 93 ? -14.574 0.444 19.086 1.00 86.50 93 ILE A CA 1
ATOM 657 C C . ILE A 1 93 ? -14.727 1.943 19.454 1.00 86.50 93 ILE A C 1
ATOM 659 O O . ILE A 1 93 ? -14.425 2.343 20.582 1.00 86.50 93 ILE A O 1
ATOM 663 N N . ASP A 1 94 ? -15.162 2.791 18.510 1.00 78.25 94 ASP A N 1
ATOM 664 C CA . ASP A 1 94 ? -15.273 4.258 18.646 1.00 78.25 94 ASP A CA 1
ATOM 665 C C . ASP A 1 94 ? -13.973 4.946 19.137 1.00 78.25 94 ASP A C 1
ATOM 667 O O . ASP A 1 94 ? -13.972 6.080 19.621 1.00 78.25 94 ASP A O 1
ATOM 671 N N . HIS A 1 95 ? -12.817 4.288 18.997 1.00 69.38 95 HIS A N 1
ATOM 672 C CA . HIS A 1 95 ? -11.531 4.770 19.504 1.00 69.38 95 HIS A CA 1
ATOM 673 C C . HIS A 1 95 ? -10.714 5.422 18.392 1.00 69.38 95 HIS A C 1
ATOM 675 O O . HIS A 1 95 ? -10.010 4.757 17.631 1.00 69.38 95 HIS A O 1
ATOM 681 N N . GLY A 1 96 ? -10.763 6.754 18.334 1.00 77.12 96 GLY A N 1
ATOM 682 C CA . GLY A 1 96 ? -10.074 7.515 17.293 1.00 77.12 96 GLY A CA 1
ATOM 683 C C . GLY A 1 96 ? -10.788 7.404 15.947 1.00 77.12 96 GLY A C 1
ATOM 684 O O . GLY A 1 96 ? -10.156 7.118 14.935 1.00 77.12 96 GLY A O 1
ATOM 685 N N . ARG A 1 97 ? -12.106 7.648 15.938 1.00 81.56 97 ARG A N 1
ATOM 686 C CA . ARG A 1 97 ? -12.957 7.559 14.741 1.00 81.56 97 ARG A CA 1
ATOM 687 C C . ARG A 1 97 ? -12.434 8.361 13.553 1.00 81.56 97 ARG A C 1
ATOM 689 O O . ARG A 1 97 ? -12.352 7.825 12.461 1.00 81.56 97 ARG A O 1
ATOM 696 N N . LEU A 1 98 ? -12.039 9.617 13.769 1.00 85.69 98 LEU A N 1
ATOM 697 C CA . LEU A 1 98 ? -11.500 10.471 12.705 1.00 85.69 98 LEU A CA 1
ATOM 698 C C . LEU A 1 98 ? -10.241 9.883 12.042 1.00 85.69 98 LEU A C 1
ATOM 700 O O . LEU A 1 98 ? -10.286 9.641 10.836 1.00 85.69 98 LEU A O 1
ATOM 704 N N . PRO A 1 99 ? -9.136 9.613 12.770 1.00 84.88 99 PRO A N 1
ATOM 705 C CA . PRO A 1 99 ? -7.939 9.061 12.142 1.00 84.88 99 PRO A CA 1
ATOM 706 C C . PRO A 1 99 ? -8.180 7.654 11.575 1.00 84.88 99 PRO A C 1
ATOM 708 O O . PRO A 1 99 ? -7.632 7.333 10.524 1.00 84.88 99 PRO A O 1
ATOM 711 N N . ALA A 1 100 ? -9.075 6.861 12.174 1.00 84.56 100 ALA A N 1
ATOM 712 C CA . ALA A 1 100 ? -9.488 5.581 11.611 1.00 84.56 100 ALA A CA 1
ATOM 713 C C . ALA A 1 100 ? -10.185 5.736 10.250 1.00 84.56 100 ALA A C 1
ATOM 715 O O . ALA A 1 100 ? -9.824 5.029 9.315 1.00 84.56 100 ALA A O 1
ATOM 716 N N . THR A 1 101 ? -11.113 6.686 10.092 1.00 88.06 101 THR A N 1
ATOM 717 C CA . THR A 1 101 ? -11.765 6.955 8.798 1.00 88.06 101 THR A CA 1
ATOM 718 C C . THR A 1 101 ? -10.751 7.360 7.731 1.00 88.06 101 THR A C 1
ATOM 720 O O . THR A 1 101 ? -10.788 6.833 6.622 1.00 88.06 101 THR A O 1
ATOM 723 N N . PHE A 1 102 ? -9.810 8.253 8.057 1.00 89.19 102 PHE A N 1
ATOM 724 C CA . PHE A 1 102 ? -8.756 8.640 7.114 1.00 89.19 102 PHE A CA 1
ATOM 725 C C . PHE A 1 102 ? -7.845 7.463 6.758 1.00 89.19 102 PHE A C 1
ATOM 727 O O . PHE A 1 102 ? -7.557 7.250 5.582 1.00 89.19 102 PHE A O 1
ATOM 734 N N . GLY A 1 103 ? -7.444 6.664 7.751 1.00 85.38 103 GLY A N 1
ATOM 735 C CA . GLY A 1 103 ? -6.676 5.442 7.531 1.00 85.38 103 GLY A CA 1
ATOM 736 C C . GLY A 1 103 ? -7.413 4.456 6.625 1.00 85.38 103 GLY A C 1
ATOM 737 O O . GLY A 1 103 ? -6.796 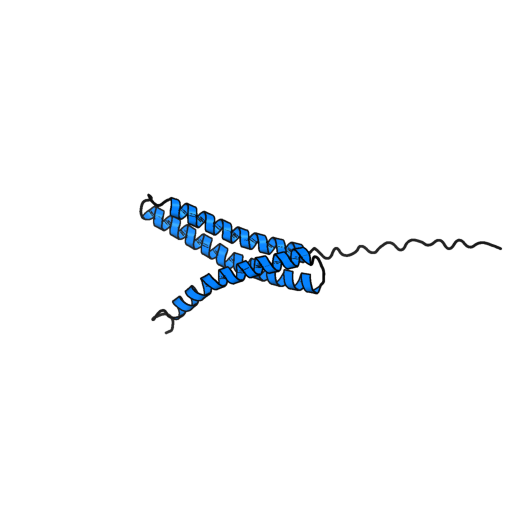3.879 5.734 1.00 85.38 103 GLY A O 1
ATOM 738 N N . LEU A 1 104 ? -8.733 4.317 6.785 1.00 91.19 104 LEU A N 1
ATOM 739 C CA . LEU A 1 104 ? -9.579 3.473 5.938 1.00 91.19 104 LEU A CA 1
ATOM 740 C C . LEU A 1 104 ? -9.594 3.968 4.491 1.00 91.19 104 LEU A C 1
ATOM 742 O O . LEU A 1 104 ? -9.341 3.186 3.584 1.00 91.19 104 LEU A O 1
ATOM 746 N N . ILE A 1 105 ? -9.855 5.258 4.268 1.00 91.75 105 ILE A N 1
ATOM 747 C CA . ILE A 1 105 ? -9.933 5.833 2.916 1.00 91.75 105 ILE A CA 1
ATOM 748 C C . ILE A 1 105 ? -8.588 5.703 2.193 1.00 91.75 105 ILE A C 1
ATOM 750 O O . ILE A 1 105 ? -8.546 5.250 1.050 1.00 91.75 105 ILE A O 1
ATOM 754 N N . LEU A 1 106 ? -7.489 6.068 2.860 1.00 89.44 106 LEU A N 1
ATOM 755 C CA . LEU A 1 106 ? -6.151 6.002 2.274 1.00 89.44 106 LEU A CA 1
ATOM 756 C C . LEU A 1 106 ? -5.742 4.561 1.968 1.00 89.44 106 LEU A C 1
ATOM 758 O O . LEU A 1 106 ? -5.313 4.271 0.855 1.00 89.44 106 LEU A O 1
ATOM 762 N N . SER A 1 107 ? -5.917 3.647 2.926 1.00 90.06 107 SER A N 1
ATOM 763 C CA . SER A 1 107 ? -5.583 2.235 2.713 1.00 90.06 107 SER A CA 1
ATOM 764 C C . SER A 1 107 ? -6.435 1.597 1.622 1.00 90.06 107 SER A C 1
ATOM 766 O O . SER A 1 107 ? -5.902 0.857 0.803 1.00 90.06 107 SER A O 1
ATOM 768 N N . LEU A 1 108 ? -7.728 1.922 1.545 1.00 93.62 108 LEU A N 1
ATOM 769 C CA . LEU A 1 108 ? -8.596 1.438 0.477 1.00 93.62 108 LEU A CA 1
ATOM 770 C C . LEU A 1 108 ? -8.128 1.937 -0.894 1.00 93.62 108 LEU A C 1
ATOM 772 O O . LEU A 1 108 ? -8.064 1.149 -1.833 1.00 93.62 108 LEU A O 1
ATOM 776 N N . GLY A 1 109 ? -7.754 3.216 -1.002 1.00 89.06 109 GLY A N 1
ATOM 777 C CA . GLY A 1 109 ? -7.191 3.780 -2.229 1.00 89.06 109 GLY A CA 1
ATOM 778 C C . GLY A 1 109 ? -5.934 3.039 -2.689 1.00 89.06 109 GLY A C 1
ATOM 779 O O . GLY A 1 109 ? -5.843 2.667 -3.858 1.00 89.06 109 GLY A O 1
ATOM 780 N N . VAL A 1 110 ? -5.013 2.754 -1.761 1.00 91.38 110 VAL A N 1
ATOM 781 C CA . VAL A 1 110 ? -3.789 1.983 -2.035 1.00 91.38 110 VAL A CA 1
ATOM 782 C C . VAL A 1 110 ? -4.116 0.541 -2.438 1.00 91.38 110 VAL A C 1
ATOM 784 O O . VAL A 1 110 ? -3.595 0.045 -3.429 1.00 91.38 110 VAL A O 1
ATOM 787 N N . VAL A 1 111 ? -5.011 -0.147 -1.725 1.00 91.56 111 VAL A N 1
ATOM 788 C CA . VAL A 1 111 ? -5.398 -1.525 -2.077 1.00 91.56 111 VAL A CA 1
ATOM 789 C C . VAL A 1 111 ? -5.998 -1.577 -3.482 1.00 91.56 111 VAL A C 1
ATOM 791 O O . VAL A 1 111 ? -5.629 -2.439 -4.276 1.00 91.56 111 VAL A O 1
ATOM 794 N N . VAL A 1 112 ? -6.893 -0.645 -3.817 1.00 91.69 112 VAL A N 1
ATOM 795 C CA . VAL A 1 112 ? -7.519 -0.587 -5.144 1.00 91.69 112 VAL A CA 1
ATOM 796 C C . VAL A 1 112 ? -6.486 -0.289 -6.231 1.00 91.69 112 VAL A C 1
ATOM 798 O O . VAL A 1 112 ? -6.505 -0.963 -7.261 1.00 91.69 112 VAL A O 1
ATOM 801 N N . SER A 1 113 ? -5.567 0.660 -6.013 1.00 88.81 113 SER A N 1
ATOM 802 C CA . SER A 1 113 ? -4.518 0.976 -6.993 1.00 88.81 113 SER A CA 1
ATOM 803 C C . SER A 1 113 ? -3.613 -0.229 -7.254 1.00 88.81 113 SER A C 1
ATOM 805 O O . SER A 1 113 ? -3.337 -0.560 -8.405 1.00 88.81 113 SER A O 1
ATOM 807 N N . HIS A 1 114 ? -3.233 -0.950 -6.203 1.00 88.44 114 HIS A N 1
ATOM 808 C CA . HIS A 1 114 ? -2.418 -2.152 -6.309 1.00 88.44 114 HIS A CA 1
ATOM 809 C C . HIS A 1 114 ? -3.147 -3.276 -7.034 1.00 88.44 114 HIS A C 1
ATOM 811 O O . HIS A 1 114 ? -2.592 -3.876 -7.950 1.00 88.44 114 HIS A O 1
ATOM 817 N N . LEU A 1 115 ? -4.403 -3.550 -6.674 1.00 85.88 115 LEU A N 1
ATOM 818 C CA . LEU A 1 115 ? -5.198 -4.578 -7.344 1.00 85.88 115 LEU A CA 1
ATOM 819 C C . LEU A 1 115 ? -5.404 -4.260 -8.829 1.00 85.88 115 LEU A C 1
ATOM 821 O O . LEU A 1 115 ? -5.334 -5.171 -9.651 1.00 85.88 115 LEU A O 1
ATOM 825 N N . ALA A 1 116 ? -5.587 -2.985 -9.184 1.00 85.50 116 ALA A N 1
ATOM 826 C CA . ALA A 1 116 ? -5.705 -2.555 -10.575 1.00 85.50 116 ALA A CA 1
ATOM 827 C C . ALA A 1 116 ? -4.434 -2.834 -11.399 1.00 85.50 116 ALA A C 1
ATOM 829 O O . ALA A 1 116 ? -4.534 -3.055 -12.602 1.00 85.50 116 ALA A O 1
ATOM 830 N N . VAL A 1 117 ? -3.258 -2.863 -10.765 1.00 82.62 117 VAL A N 1
ATOM 831 C CA . VAL A 1 117 ? -1.980 -3.183 -11.420 1.00 82.62 117 VAL A CA 1
ATOM 832 C C . VAL A 1 117 ? -1.690 -4.687 -11.399 1.00 82.62 117 VAL A C 1
ATOM 834 O O . VAL A 1 117 ? -1.306 -5.252 -12.420 1.00 82.62 117 VAL A O 1
ATOM 837 N N . ILE A 1 118 ? -1.899 -5.365 -10.265 1.00 82.31 118 ILE A N 1
ATOM 838 C CA . ILE A 1 118 ? -1.587 -6.797 -10.105 1.00 82.31 118 ILE A CA 1
ATOM 839 C C . ILE A 1 118 ? -2.528 -7.662 -10.933 1.00 82.31 118 ILE A C 1
ATOM 841 O O . ILE A 1 118 ? -2.077 -8.620 -11.554 1.00 82.31 118 ILE A O 1
ATOM 845 N N . LEU A 1 119 ? -3.831 -7.370 -10.926 1.00 80.25 119 LEU A N 1
ATOM 846 C CA . LEU A 1 119 ? -4.830 -8.266 -11.504 1.00 80.25 119 LEU A CA 1
ATOM 847 C C . LEU A 1 119 ? -4.627 -8.471 -13.018 1.00 80.25 119 LEU A C 1
ATOM 849 O O . LEU A 1 119 ? -4.616 -9.626 -13.441 1.00 80.25 119 LEU A O 1
ATOM 853 N N . PRO A 1 120 ? -4.378 -7.431 -13.839 1.00 79.25 120 PRO A N 1
ATOM 854 C CA . PRO A 1 120 ? -4.039 -7.621 -15.249 1.00 79.25 120 PRO A CA 1
ATOM 855 C C . PRO A 1 120 ? -2.744 -8.410 -15.461 1.00 79.25 120 PRO A C 1
ATOM 857 O O . PRO A 1 120 ? -2.683 -9.229 -16.372 1.00 79.25 120 PRO A O 1
ATOM 860 N N . ILE A 1 121 ? -1.726 -8.207 -14.617 1.00 77.00 121 ILE A N 1
ATOM 861 C CA . ILE A 1 121 ? -0.460 -8.951 -14.698 1.00 77.00 121 ILE A CA 1
ATOM 862 C C . ILE A 1 121 ? -0.705 -10.430 -14.381 1.00 77.00 121 ILE A C 1
ATOM 864 O O . ILE A 1 121 ? -0.295 -11.299 -15.142 1.00 77.00 121 ILE A O 1
ATOM 868 N N . ALA A 1 122 ? -1.426 -10.725 -13.300 1.00 72.69 122 ALA A N 1
ATOM 869 C CA . ALA A 1 122 ? -1.748 -12.086 -12.888 1.00 72.69 122 ALA A CA 1
ATOM 870 C C . ALA A 1 122 ? -2.613 -12.815 -13.931 1.00 72.69 122 ALA A C 1
ATOM 872 O O . ALA A 1 122 ? -2.330 -13.962 -14.271 1.00 72.69 122 ALA A O 1
ATOM 873 N N . LEU A 1 123 ? -3.629 -12.144 -14.485 1.00 77.25 123 LEU A N 1
ATOM 874 C CA . LEU A 1 123 ? -4.480 -12.692 -15.546 1.00 77.25 123 LEU A CA 1
ATOM 875 C C . LEU A 1 123 ? -3.729 -12.843 -16.876 1.00 77.25 123 LEU A C 1
ATOM 877 O O . LEU A 1 123 ? -3.972 -13.798 -17.610 1.00 77.25 123 LEU A O 1
ATOM 881 N N . GLY A 1 124 ? -2.808 -11.930 -17.186 1.00 72.19 124 GLY A N 1
ATOM 882 C CA . GLY A 1 124 ? -1.929 -12.028 -18.348 1.00 72.19 124 GLY A CA 1
ATOM 883 C C . GLY A 1 124 ? -0.984 -13.225 -18.243 1.00 72.19 124 GLY A C 1
ATOM 884 O O . GLY A 1 124 ? -0.881 -13.999 -19.188 1.00 72.19 124 GLY A O 1
ATOM 885 N N . VAL A 1 125 ? -0.366 -13.432 -17.075 1.00 64.00 125 VAL A N 1
ATOM 886 C CA . VAL A 1 125 ? 0.515 -14.580 -16.798 1.00 64.00 125 VAL A CA 1
ATOM 887 C C . VAL A 1 125 ? -0.253 -15.904 -16.830 1.00 64.00 125 VAL A C 1
ATOM 889 O O . VAL A 1 125 ? 0.232 -16.869 -17.414 1.00 64.00 125 VAL A O 1
ATOM 892 N N . ALA A 1 126 ? -1.465 -15.953 -16.270 1.00 60.88 126 ALA A N 1
ATOM 893 C CA . ALA A 1 126 ? -2.301 -17.157 -16.275 1.00 60.88 126 ALA A CA 1
ATOM 894 C C . ALA A 1 126 ? -2.730 -17.604 -17.687 1.00 60.88 126 ALA A C 1
ATOM 896 O O . ALA A 1 126 ? -3.037 -18.776 -17.892 1.00 60.88 126 ALA A O 1
ATOM 897 N N . ASN A 1 127 ? -2.733 -16.687 -18.658 1.00 61.97 127 ASN A N 1
ATOM 898 C CA . ASN A 1 127 ? -3.084 -16.960 -20.051 1.00 61.97 127 ASN A CA 1
ATOM 899 C C . ASN A 1 127 ? -1.861 -17.141 -20.969 1.00 61.97 127 ASN A C 1
ATOM 901 O O . ASN A 1 127 ? -2.025 -17.209 -22.187 1.00 61.97 127 ASN A O 1
ATOM 905 N N . LEU A 1 128 ? -0.640 -17.227 -20.424 1.00 57.78 128 LEU A N 1
ATOM 906 C CA . LEU A 1 128 ? 0.549 -17.537 -21.220 1.00 57.78 128 LEU A CA 1
ATOM 907 C C . LEU A 1 128 ? 0.532 -19.022 -21.633 1.00 57.78 128 LEU A C 1
ATOM 909 O O . LEU A 1 128 ? 0.602 -19.895 -20.759 1.00 57.78 128 LEU A O 1
ATOM 913 N N . PRO A 1 129 ? 0.476 -19.343 -22.942 1.00 48.31 129 PRO A N 1
ATOM 914 C CA . PRO A 1 129 ? 0.555 -20.724 -23.403 1.00 48.31 129 PRO A CA 1
ATOM 915 C C . PRO A 1 129 ? 1.941 -21.286 -23.055 1.00 48.31 129 PRO A C 1
ATOM 917 O O . PRO A 1 129 ? 2.945 -20.886 -23.639 1.00 48.31 129 PRO A O 1
ATOM 920 N N . GLY A 1 130 ? 1.993 -22.183 -22.064 1.00 55.38 130 GLY A N 1
ATOM 921 C CA . GLY A 1 130 ? 3.226 -22.830 -21.595 1.00 55.38 130 GLY A CA 1
ATOM 922 C C . GLY A 1 130 ? 3.406 -22.912 -20.073 1.00 55.38 130 GLY A C 1
ATOM 923 O O . GLY A 1 130 ? 4.287 -23.636 -19.628 1.00 55.38 130 GLY A O 1
ATOM 924 N N . 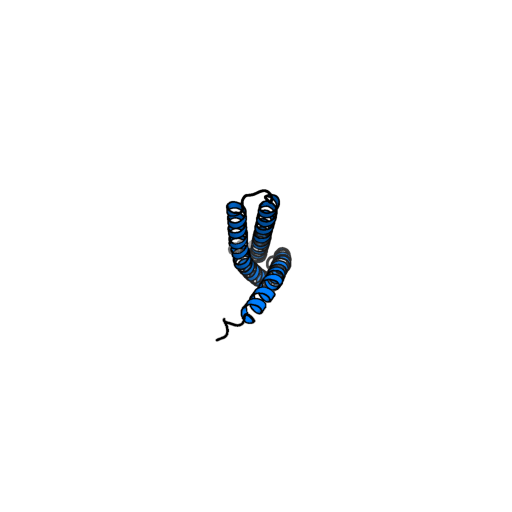LEU A 1 131 ? 2.584 -22.218 -19.274 1.00 52.66 131 LEU A N 1
ATOM 925 C CA . LEU A 1 131 ? 2.627 -22.268 -17.797 1.00 52.66 131 LEU A CA 1
ATOM 926 C C . LEU A 1 131 ? 1.463 -23.050 -17.157 1.00 52.66 131 LEU A C 1
ATOM 928 O O . LEU A 1 131 ? 1.463 -23.260 -15.949 1.00 52.66 131 LEU A O 1
ATOM 932 N N . THR A 1 132 ? 0.477 -23.473 -17.952 1.00 51.00 132 THR A N 1
ATOM 933 C CA . THR A 1 132 ? -0.722 -24.216 -17.514 1.00 51.00 132 THR A CA 1
ATOM 934 C C . THR A 1 132 ? -0.697 -25.707 -17.882 1.00 51.00 132 THR A C 1
ATOM 936 O O . THR A 1 132 ? -1.747 -26.349 -17.865 1.00 51.00 132 THR A O 1
ATOM 939 N N . ALA A 1 133 ? 0.477 -26.253 -18.219 1.00 47.88 133 ALA A N 1
ATOM 940 C CA . ALA A 1 133 ? 0.678 -27.682 -18.478 1.00 47.88 133 ALA A CA 1
ATOM 941 C C . ALA A 1 133 ? 1.152 -28.424 -17.223 1.00 47.88 133 ALA A C 1
ATOM 943 O O . ALA A 1 133 ? 2.053 -27.890 -16.537 1.00 47.88 133 ALA A O 1
#

pLDDT: mean 77.22, std 13.94, range [45.78, 93.62]

Foldseek 3Di:
DDDDPPPPPPDPPDPDPPPDQLLQLLLVLLVVLVVLVVVLVVLVVVLVVPVVDDPVVNVVSVVVSVVSVVCSLVVSLVSLVSSLVSLVVCCVVVRNVPSSVNSNVSSVVSNVVSCVVVVCVVVVVVPPPPPPD

Sequence (133 aa):
MTDSTESVVPAAEAPTRKRRGLGITSLVLAILAVLGDLITIVVAITSFASFDQDLTTAFGLLAVFLSVGAIALIGGLILAGIALILAIIALIIDHGRLPATFGLILSLGVVVSHLAVILPIALGVANLPGLTA

Radius of gyration: 25.46 Å; chains: 1; bounding box: 49×44×92 Å